Protein AF-A0AA51M4T5-F1 (afdb_monomer_lite)

Radius of gyration: 15.23 Å; chains: 1; bounding box: 33×18×49 Å

Structure (mmCIF, N/CA/C/O backbone):
data_AF-A0AA51M4T5-F1
#
_entry.id   AF-A0AA51M4T5-F1
#
loop_
_atom_site.group_PDB
_atom_site.id
_atom_site.type_symbol
_atom_site.label_atom_id
_atom_site.label_alt_id
_atom_site.label_comp_id
_atom_site.label_asym_id
_atom_site.label_entity_id
_atom_site.label_seq_id
_atom_site.pdbx_PDB_ins_code
_atom_site.Cartn_x
_atom_site.Cartn_y
_atom_site.Cartn_z
_atom_site.occupancy
_atom_site.B_iso_or_equiv
_atom_site.auth_seq_id
_atom_site.auth_comp_id
_atom_site.auth_asym_id
_atom_site.auth_atom_id
_atom_site.pdbx_PDB_model_num
ATOM 1 N N . MET A 1 1 ? 21.070 -4.742 42.279 1.00 54.31 1 MET A N 1
ATOM 2 C CA . MET A 1 1 ? 20.582 -5.219 40.969 1.00 54.31 1 MET A CA 1
ATOM 3 C C . MET A 1 1 ? 19.109 -5.598 41.094 1.00 54.31 1 MET A C 1
ATOM 5 O O . MET A 1 1 ? 18.808 -6.663 41.615 1.00 54.31 1 MET A O 1
ATOM 9 N N . ARG A 1 2 ? 18.189 -4.718 40.691 1.00 57.25 2 ARG A N 1
ATOM 10 C CA . ARG A 1 2 ? 16.801 -5.080 40.373 1.00 57.25 2 ARG A CA 1
ATOM 11 C C . ARG A 1 2 ? 16.477 -4.403 39.049 1.00 57.25 2 ARG A C 1
ATOM 13 O O . ARG A 1 2 ? 16.268 -3.200 38.991 1.00 57.25 2 ARG A O 1
ATOM 20 N N . MET A 1 3 ? 16.628 -5.204 38.002 1.00 70.50 3 MET A N 1
ATOM 21 C CA . MET A 1 3 ? 16.028 -5.012 36.686 1.00 70.50 3 MET A CA 1
ATOM 22 C C . MET A 1 3 ? 14.497 -5.046 36.828 1.00 70.50 3 MET A C 1
ATOM 24 O O . MET A 1 3 ? 14.039 -5.569 37.845 1.00 70.50 3 MET A O 1
ATOM 28 N N . MET A 1 4 ? 13.782 -4.584 35.787 1.00 64.25 4 MET A N 1
ATOM 29 C CA . MET A 1 4 ? 12.313 -4.525 35.571 1.00 64.25 4 MET A CA 1
ATOM 30 C C . MET A 1 4 ? 11.782 -3.082 35.672 1.00 64.25 4 MET A C 1
ATOM 32 O O . MET A 1 4 ? 11.971 -2.448 36.701 1.00 64.25 4 MET A O 1
ATOM 36 N N . ASN A 1 5 ? 11.096 -2.488 34.695 1.00 59.00 5 ASN A N 1
ATOM 37 C CA . ASN A 1 5 ? 10.468 -2.995 33.474 1.00 59.00 5 ASN A CA 1
ATOM 38 C C . ASN A 1 5 ? 10.246 -1.811 32.510 1.00 59.00 5 ASN A C 1
ATOM 40 O O . ASN A 1 5 ? 10.157 -0.661 32.947 1.00 59.00 5 ASN A O 1
ATOM 44 N N . GLU A 1 6 ? 10.177 -2.139 31.225 1.00 58.47 6 GLU A N 1
ATOM 45 C CA . GLU A 1 6 ? 9.981 -1.273 30.066 1.00 58.47 6 GLU A CA 1
ATOM 46 C C . GLU A 1 6 ? 8.940 -0.152 30.244 1.00 58.47 6 GLU A C 1
ATOM 48 O O . GLU A 1 6 ? 7.784 -0.376 30.604 1.00 58.47 6 GLU A O 1
ATOM 53 N N . GLY A 1 7 ? 9.367 1.074 29.927 1.00 52.62 7 GLY A N 1
ATOM 54 C CA . GLY A 1 7 ? 8.479 2.210 29.731 1.00 52.62 7 GLY A CA 1
ATOM 55 C C . GLY A 1 7 ? 7.646 1.998 28.472 1.00 52.62 7 GLY A C 1
ATOM 56 O O . GLY A 1 7 ? 8.165 2.060 27.360 1.00 52.62 7 GLY A O 1
ATOM 57 N N . ALA A 1 8 ? 6.360 1.732 28.675 1.00 60.81 8 ALA A N 1
ATOM 58 C CA . ALA A 1 8 ? 5.332 1.868 27.662 1.00 60.81 8 ALA A CA 1
ATOM 59 C C . ALA A 1 8 ? 5.266 3.337 27.215 1.00 60.81 8 ALA A C 1
ATOM 61 O O . ALA A 1 8 ? 4.951 4.210 28.025 1.00 60.81 8 ALA A O 1
ATOM 62 N N . ASP A 1 9 ? 5.562 3.591 25.941 1.00 49.16 9 ASP A N 1
ATOM 63 C CA . ASP A 1 9 ? 5.282 4.862 25.276 1.00 49.16 9 ASP A CA 1
ATOM 64 C C . ASP A 1 9 ? 4.213 4.650 24.198 1.00 49.16 9 ASP A C 1
ATOM 66 O O . ASP A 1 9 ? 4.121 3.597 23.566 1.00 49.16 9 ASP A O 1
ATOM 70 N N . MET A 1 10 ? 3.321 5.625 24.120 1.00 58.03 10 MET A N 1
ATOM 71 C CA . MET A 1 10 ? 1.910 5.501 23.783 1.00 58.03 10 MET A CA 1
ATOM 72 C C . MET A 1 10 ? 1.647 5.835 22.312 1.00 58.03 10 MET A C 1
ATOM 74 O O . MET A 1 10 ? 1.987 6.941 21.923 1.00 58.03 10 MET A O 1
ATOM 78 N N . THR A 1 11 ? 0.916 5.000 21.555 1.00 49.16 11 THR A N 1
ATOM 79 C CA . THR A 1 11 ? 0.024 5.468 20.464 1.00 49.16 11 THR A CA 1
ATOM 80 C C . THR A 1 11 ? -1.031 4.417 20.055 1.00 49.16 11 THR A C 1
ATOM 82 O O . THR A 1 11 ? -0.713 3.315 19.628 1.00 49.16 11 THR A O 1
ATOM 85 N N . ASP A 1 12 ? -2.304 4.820 20.176 1.00 54.38 12 ASP A N 1
ATOM 86 C CA . ASP A 1 12 ? -3.574 4.208 19.722 1.00 54.38 12 ASP A CA 1
ATOM 87 C C . ASP A 1 12 ? -4.007 2.849 20.341 1.00 54.38 12 ASP A C 1
ATOM 89 O O . ASP A 1 12 ? -3.576 1.779 19.903 1.00 54.38 12 ASP A O 1
ATOM 93 N N . PRO A 1 13 ? -4.921 2.847 21.335 1.00 54.09 13 PRO A N 1
ATOM 94 C CA . PRO A 1 13 ? -5.553 1.619 21.806 1.00 54.09 13 PRO A CA 1
ATOM 95 C C . PRO A 1 13 ? -6.476 1.027 20.716 1.00 54.09 13 PRO A C 1
ATOM 97 O O . PRO A 1 13 ? -7.328 1.715 20.167 1.00 54.09 13 PRO A O 1
ATOM 100 N N . GLU A 1 14 ? -6.307 -0.269 20.435 1.00 59.09 14 GLU A N 1
ATOM 101 C CA . GLU A 1 14 ? -7.190 -1.164 19.651 1.00 59.09 14 GLU A CA 1
ATOM 102 C C . GLU A 1 14 ? -7.127 -1.187 18.108 1.00 59.09 14 GLU A C 1
ATOM 104 O O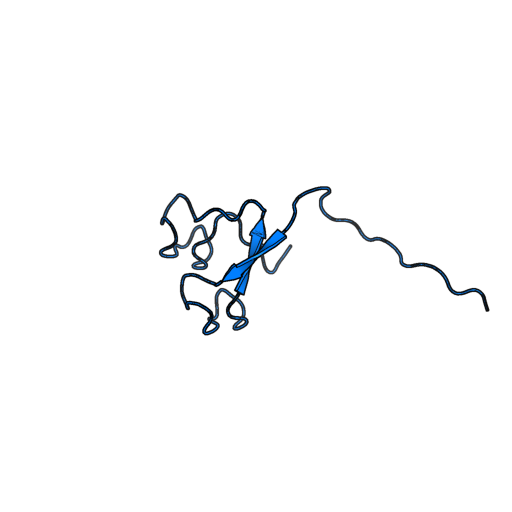 . GLU A 1 14 ? -7.743 -2.081 17.518 1.00 59.09 14 GLU A O 1
ATOM 109 N N . LYS A 1 15 ? -6.346 -0.353 17.403 1.00 62.56 15 LYS A N 1
ATOM 110 C CA . LYS A 1 15 ? -6.109 -0.611 15.962 1.00 62.56 15 LYS A CA 1
ATOM 111 C C . LYS A 1 15 ? -5.082 -1.725 15.777 1.00 62.56 15 LYS A C 1
ATOM 113 O O . LYS A 1 15 ? -3.876 -1.495 15.723 1.00 62.56 15 LYS A O 1
ATOM 118 N N . SER A 1 16 ? -5.572 -2.955 15.656 1.00 81.19 16 SER A N 1
ATOM 119 C CA . SER A 1 16 ? -4.759 -4.086 15.210 1.00 81.19 16 SER A CA 1
ATOM 120 C C . SER A 1 16 ? -4.269 -3.809 13.790 1.00 81.19 16 SER A C 1
ATOM 122 O O . SER A 1 16 ? -5.061 -3.594 12.877 1.00 81.19 16 SER A O 1
ATOM 124 N N . TYR A 1 17 ? -2.952 -3.763 13.607 1.00 84.88 17 TYR A N 1
ATOM 125 C CA . TYR A 1 17 ? -2.348 -3.708 12.283 1.00 84.88 17 TYR A CA 1
ATOM 126 C C . TYR A 1 17 ? -1.933 -5.109 11.875 1.00 84.88 17 TYR A C 1
ATOM 128 O O . TYR A 1 17 ? -1.250 -5.804 12.626 1.00 84.88 17 TYR A O 1
ATOM 136 N N . GLU A 1 18 ? -2.300 -5.504 10.667 1.00 88.75 18 GLU A N 1
ATOM 137 C CA . GLU A 1 18 ? -1.897 -6.779 10.105 1.00 88.75 18 GLU A CA 1
ATOM 138 C C . GLU A 1 18 ? -1.014 -6.565 8.873 1.00 88.75 18 GLU A C 1
ATOM 140 O O . GLU A 1 18 ? -1.244 -5.638 8.091 1.00 88.75 18 GLU A O 1
ATOM 145 N N . PRO A 1 19 ? -0.003 -7.421 8.656 1.00 89.94 19 PRO A N 1
ATOM 146 C CA . PRO A 1 19 ? 0.785 -7.382 7.438 1.00 89.94 19 PRO A CA 1
ATOM 147 C C . PRO A 1 19 ? -0.059 -7.851 6.250 1.00 89.94 19 PRO A C 1
ATOM 149 O O . PRO A 1 19 ? -0.709 -8.903 6.284 1.00 89.94 19 PRO A O 1
ATOM 152 N N . ALA A 1 20 ? -0.029 -7.071 5.180 1.00 91.50 20 ALA A N 1
ATOM 153 C CA . ALA A 1 20 ? -0.657 -7.368 3.907 1.00 91.50 20 ALA A CA 1
ATOM 154 C C . ALA A 1 20 ? 0.374 -7.249 2.780 1.00 91.50 20 ALA A C 1
ATOM 156 O O . ALA A 1 20 ? 1.206 -6.340 2.767 1.00 91.50 20 ALA A O 1
ATOM 157 N N . THR A 1 21 ? 0.339 -8.178 1.828 1.00 93.00 21 THR A N 1
ATOM 158 C CA . THR A 1 21 ? 1.213 -8.139 0.651 1.00 93.00 21 THR A CA 1
ATOM 159 C C . THR A 1 21 ? 0.918 -6.885 -0.160 1.00 93.00 21 THR A C 1
ATOM 161 O O . THR A 1 21 ? -0.242 -6.560 -0.400 1.00 93.00 21 THR A O 1
ATOM 164 N N . CYS A 1 22 ? 1.949 -6.149 -0.568 1.00 91.62 22 CYS A N 1
ATOM 165 C CA . CYS A 1 22 ? 1.759 -4.959 -1.386 1.00 91.62 22 CYS A CA 1
ATOM 166 C C . CYS A 1 22 ? 1.172 -5.357 -2.746 1.00 91.62 22 CYS A C 1
ATOM 168 O O . CYS A 1 22 ? 1.851 -6.020 -3.521 1.00 91.62 22 CYS A O 1
ATOM 170 N N . SER A 1 23 ? -0.052 -4.923 -3.059 1.00 89.50 23 SER A N 1
ATOM 171 C CA . SER A 1 23 ? -0.737 -5.314 -4.302 1.00 89.50 23 SER A CA 1
ATOM 172 C C . SER A 1 23 ? -0.068 -4.757 -5.559 1.00 89.50 23 SER A C 1
ATOM 174 O O . SER A 1 23 ? -0.261 -5.279 -6.646 1.00 89.50 23 SER A O 1
ATOM 176 N N . HIS A 1 24 ? 0.721 -3.690 -5.423 1.00 88.38 24 HIS A N 1
ATOM 177 C CA . HIS A 1 24 ? 1.389 -3.055 -6.556 1.00 88.38 24 HIS A CA 1
ATOM 178 C C . HIS A 1 24 ? 2.623 -3.817 -7.041 1.00 88.38 24 HIS A C 1
ATOM 180 O O . HIS A 1 24 ? 2.906 -3.820 -8.234 1.00 88.38 24 HIS A O 1
ATOM 186 N N . CYS A 1 25 ? 3.370 -4.436 -6.126 1.00 91.50 25 CYS A N 1
ATOM 187 C CA . CYS A 1 25 ? 4.551 -5.226 -6.473 1.00 91.50 25 CYS A CA 1
ATOM 188 C C . CYS A 1 25 ? 4.394 -6.716 -6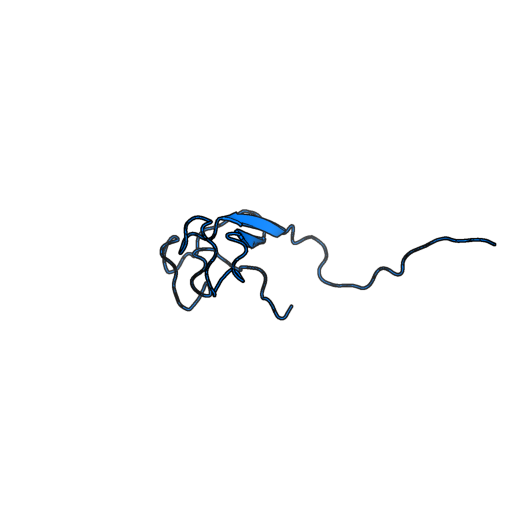.184 1.00 91.50 25 CYS A C 1
ATOM 190 O O . CYS A 1 25 ? 5.363 -7.443 -6.326 1.00 91.50 25 CYS A O 1
ATOM 192 N N . ASP A 1 26 ? 3.216 -7.148 -5.737 1.00 90.62 26 ASP A N 1
ATOM 193 C CA . ASP A 1 26 ? 2.899 -8.540 -5.408 1.00 90.62 26 ASP A CA 1
ATOM 194 C C . ASP A 1 26 ? 3.939 -9.212 -4.484 1.00 90.62 26 ASP A C 1
ATOM 196 O O . ASP A 1 26 ? 4.293 -10.375 -4.623 1.00 90.62 26 ASP A O 1
ATOM 200 N N . GLY A 1 27 ? 4.494 -8.451 -3.533 1.00 91.31 27 GLY A N 1
ATOM 201 C CA . GLY A 1 27 ? 5.514 -8.967 -2.613 1.00 91.31 27 GLY A CA 1
ATOM 202 C C . GLY A 1 27 ? 6.968 -8.823 -3.070 1.00 91.31 27 GLY A C 1
ATOM 203 O O . GLY A 1 27 ? 7.857 -8.998 -2.244 1.00 91.31 27 GLY A O 1
ATOM 204 N N . GLU A 1 28 ? 7.239 -8.386 -4.303 1.00 92.31 28 GLU A N 1
ATOM 205 C CA . GLU A 1 28 ? 8.611 -8.213 -4.828 1.00 92.31 28 GLU A CA 1
ATOM 206 C C . GLU A 1 28 ? 9.403 -7.094 -4.121 1.00 92.31 28 GLU A C 1
ATOM 208 O O . GLU A 1 28 ? 10.627 -7.031 -4.173 1.00 92.31 28 GLU A O 1
ATOM 213 N N . GLY A 1 29 ? 8.700 -6.179 -3.448 1.00 90.31 29 GLY A N 1
ATOM 214 C CA . GLY A 1 29 ? 9.295 -5.027 -2.770 1.00 90.31 29 GLY A CA 1
ATOM 215 C C . GLY A 1 29 ? 9.509 -3.806 -3.673 1.00 90.31 29 GLY A C 1
ATOM 216 O O . GLY A 1 29 ? 10.498 -3.683 -4.385 1.00 90.31 29 GLY A O 1
ATOM 217 N N . CYS A 1 30 ? 8.623 -2.814 -3.558 1.00 90.81 30 CYS A N 1
ATOM 218 C CA . CYS A 1 30 ? 8.721 -1.532 -4.264 1.00 90.81 30 CYS A CA 1
ATOM 219 C C . CYS A 1 30 ? 9.012 -0.354 -3.321 1.00 90.81 30 CYS A C 1
ATOM 221 O O . CYS A 1 30 ? 8.989 -0.472 -2.097 1.00 90.81 30 CYS A O 1
ATOM 223 N N . LEU A 1 31 ? 9.241 0.830 -3.891 1.00 88.94 31 LEU A N 1
ATOM 224 C CA . LEU A 1 31 ? 9.484 2.071 -3.141 1.00 88.94 31 LEU A CA 1
ATOM 225 C C . LEU A 1 31 ? 8.325 2.418 -2.179 1.00 88.94 31 LEU A C 1
ATOM 227 O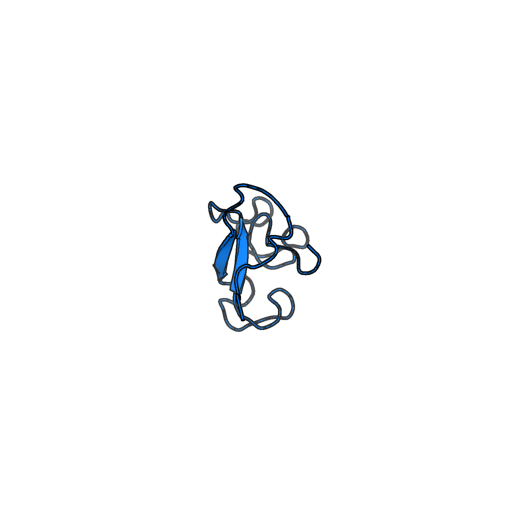 O . LEU A 1 31 ? 8.551 2.939 -1.080 1.00 88.94 31 LEU A O 1
ATOM 231 N N . TYR A 1 32 ? 7.090 2.070 -2.554 1.00 86.25 32 TYR A N 1
ATOM 232 C CA . TYR A 1 32 ? 5.889 2.346 -1.763 1.00 86.25 32 TYR A CA 1
ATOM 233 C C . TYR A 1 32 ? 5.841 1.517 -0.478 1.00 86.25 32 TYR A C 1
ATOM 235 O O . TYR A 1 32 ? 5.630 2.072 0.599 1.00 86.25 32 TYR A O 1
ATOM 243 N N . CYS A 1 33 ? 6.175 0.228 -0.552 1.00 88.62 33 CYS A N 1
ATOM 244 C CA . CYS A 1 33 ? 6.268 -0.650 0.613 1.00 88.62 33 CYS A CA 1
ATOM 245 C C . CYS A 1 33 ? 7.668 -0.670 1.261 1.00 88.62 33 CYS A C 1
ATOM 247 O O . CYS A 1 33 ? 7.995 -1.619 1.953 1.00 88.62 33 CYS A O 1
ATOM 249 N N . ASN A 1 34 ? 8.544 0.315 1.027 1.00 87.00 34 ASN A N 1
ATOM 250 C CA . ASN A 1 34 ? 9.929 0.308 1.550 1.00 87.00 34 ASN A CA 1
ATOM 251 C C . ASN A 1 34 ? 10.777 -0.906 1.130 1.00 87.00 34 ASN A C 1
ATOM 253 O O . ASN A 1 34 ? 11.670 -1.316 1.865 1.00 87.00 34 ASN A O 1
ATOM 257 N N . LYS A 1 35 ? 10.514 -1.492 -0.039 1.00 90.38 35 LYS A N 1
ATOM 258 C CA . LYS A 1 35 ? 11.205 -2.691 -0.538 1.00 90.38 35 LYS A CA 1
ATOM 259 C C . LYS A 1 35 ? 11.065 -3.923 0.370 1.00 90.38 35 LYS A C 1
ATOM 261 O O . LYS A 1 35 ? 11.837 -4.860 0.237 1.00 90.38 35 LYS A O 1
ATOM 266 N N . THR A 1 36 ? 10.083 -3.944 1.272 1.00 90.88 36 THR A N 1
ATOM 267 C CA . THR A 1 36 ? 9.807 -5.111 2.130 1.00 90.88 36 THR A CA 1
ATOM 268 C C . THR A 1 36 ? 8.904 -6.145 1.453 1.00 90.88 36 THR A C 1
ATOM 270 O O . THR A 1 36 ? 8.835 -7.277 1.907 1.00 90.88 36 THR A O 1
ATOM 273 N N . GLY A 1 37 ? 8.157 -5.741 0.419 1.00 91.31 37 GLY A N 1
ATOM 274 C CA . GLY A 1 37 ? 7.101 -6.542 -0.212 1.00 91.31 37 GLY A CA 1
ATOM 275 C C . GLY A 1 37 ? 5.752 -6.488 0.514 1.00 91.31 37 GLY A C 1
ATOM 276 O O . GLY A 1 37 ? 4.722 -6.840 -0.057 1.00 91.31 37 GLY A O 1
ATOM 277 N N . THR A 1 38 ? 5.715 -5.979 1.745 1.00 91.19 38 THR A N 1
ATOM 278 C CA . THR A 1 38 ? 4.523 -5.997 2.602 1.00 91.19 38 THR A CA 1
ATOM 279 C C . THR A 1 38 ? 4.263 -4.640 3.240 1.00 91.19 38 THR A C 1
ATOM 281 O O . THR A 1 38 ? 5.190 -3.920 3.611 1.00 91.19 38 THR A O 1
ATOM 284 N N . VAL A 1 39 ? 2.995 -4.304 3.436 1.00 90.25 39 VAL A N 1
ATOM 285 C CA . VAL A 1 39 ? 2.553 -3.098 4.137 1.00 90.25 39 VAL A CA 1
ATOM 286 C C . VAL A 1 39 ? 1.727 -3.485 5.354 1.00 90.25 39 VAL A C 1
ATOM 288 O O . VAL A 1 39 ? 0.990 -4.465 5.328 1.00 90.25 39 VAL A O 1
ATOM 291 N N . LEU A 1 40 ? 1.866 -2.733 6.439 1.00 89.62 40 LEU A N 1
ATOM 292 C CA . LEU A 1 40 ? 0.992 -2.886 7.597 1.00 89.62 40 LEU A CA 1
ATOM 293 C C . LEU A 1 40 ? -0.299 -2.130 7.311 1.00 89.62 40 LEU A C 1
ATOM 295 O O . LEU A 1 40 ? -0.241 -0.987 6.871 1.00 89.62 40 LEU A O 1
ATOM 299 N N . VAL A 1 41 ? -1.449 -2.749 7.540 1.00 89.81 41 VAL A N 1
ATOM 300 C CA . VAL A 1 41 ? -2.768 -2.148 7.292 1.00 89.81 41 VAL A CA 1
ATOM 301 C C . VAL A 1 41 ? -3.640 -2.354 8.516 1.00 89.81 41 VAL A C 1
ATOM 303 O O . VAL A 1 41 ? -3.461 -3.336 9.235 1.00 89.81 41 VAL A O 1
ATOM 306 N N . THR A 1 42 ? -4.555 -1.429 8.787 1.00 87.44 42 THR A N 1
ATOM 307 C CA . THR A 1 42 ? -5.506 -1.606 9.889 1.00 87.44 42 THR A CA 1
ATOM 308 C C . THR A 1 42 ? -6.404 -2.813 9.609 1.00 87.44 42 THR A C 1
ATOM 310 O O . THR A 1 42 ? -6.878 -2.988 8.488 1.00 87.44 42 THR A O 1
ATOM 313 N N . ALA A 1 43 ? -6.638 -3.649 10.616 1.00 82.62 43 ALA A N 1
ATOM 314 C CA . ALA A 1 43 ? -7.594 -4.739 10.545 1.00 82.62 43 ALA A CA 1
ATOM 315 C C . ALA A 1 43 ? -9.038 -4.196 10.592 1.00 82.62 43 ALA A C 1
ATOM 317 O O . ALA A 1 43 ? -9.317 -3.252 11.336 1.00 82.62 43 ALA A O 1
ATOM 318 N N . PRO A 1 44 ? -9.986 -4.804 9.861 1.00 86.12 44 PRO A N 1
ATOM 319 C CA . PRO A 1 44 ? -9.788 -5.898 8.911 1.00 86.12 44 PRO A CA 1
ATOM 320 C C . PRO A 1 44 ? -9.071 -5.426 7.638 1.00 86.12 44 PRO A C 1
ATOM 322 O O . PRO A 1 44 ? -9.290 -4.305 7.192 1.00 86.12 44 PRO A O 1
ATOM 325 N N . LYS A 1 45 ? -8.256 -6.298 7.021 1.00 87.25 45 LYS A N 1
ATOM 326 C CA . LYS A 1 45 ? -7.545 -5.986 5.767 1.00 87.25 45 LYS A CA 1
ATOM 327 C C . LYS A 1 45 ? -8.539 -5.669 4.651 1.00 87.25 45 LYS A C 1
ATOM 329 O O . LYS A 1 45 ? -9.076 -6.569 4.003 1.00 87.25 45 LYS A O 1
ATOM 334 N N . THR A 1 46 ? -8.761 -4.390 4.399 1.00 90.81 46 THR A N 1
ATOM 335 C CA . THR A 1 46 ? -9.653 -3.911 3.345 1.00 90.81 46 THR A CA 1
ATOM 336 C C . THR A 1 46 ? -8.843 -3.341 2.192 1.00 90.81 46 THR A C 1
ATOM 338 O O . THR A 1 46 ? -7.858 -2.620 2.367 1.00 90.81 46 THR A O 1
ATOM 341 N N . LYS A 1 47 ? -9.251 -3.681 0.967 1.00 91.94 47 LYS A N 1
ATOM 342 C CA . LYS A 1 47 ? -8.686 -3.056 -0.230 1.00 91.94 47 LYS A CA 1
ATOM 343 C C . LYS A 1 47 ? -9.104 -1.592 -0.281 1.00 91.94 47 LYS A C 1
ATOM 345 O O . LYS A 1 47 ? -10.168 -1.228 0.216 1.00 91.94 47 LYS A O 1
ATOM 350 N N . CYS A 1 48 ? -8.284 -0.768 -0.924 1.00 92.06 48 CYS A N 1
ATOM 351 C CA . CYS A 1 48 ? -8.611 0.637 -1.114 1.00 92.06 48 CYS A CA 1
ATOM 352 C C . CYS A 1 48 ? -9.967 0.770 -1.838 1.00 92.06 48 CYS A C 1
ATOM 354 O O . CYS A 1 48 ? -10.086 0.281 -2.961 1.00 92.06 48 CYS A O 1
ATOM 356 N N . PRO A 1 49 ? -10.966 1.463 -1.267 1.00 89.88 49 PRO A N 1
ATOM 357 C CA . PRO A 1 49 ? -12.296 1.571 -1.873 1.00 89.88 49 PRO A CA 1
ATOM 358 C C . PRO A 1 49 ? -12.307 2.401 -3.164 1.00 89.88 49 PRO A C 1
ATOM 360 O O . PRO A 1 49 ? -13.266 2.350 -3.920 1.00 89.88 49 PRO A O 1
ATOM 363 N N . GLN A 1 50 ? -11.249 3.179 -3.417 1.00 89.75 50 GLN A N 1
ATOM 364 C CA . GLN A 1 50 ? -11.139 4.042 -4.598 1.00 89.75 50 GLN A CA 1
ATOM 365 C C . GLN A 1 50 ? -10.559 3.323 -5.818 1.00 89.75 50 GLN A C 1
ATOM 367 O O . GLN A 1 50 ? -10.845 3.701 -6.946 1.00 89.75 50 GLN A O 1
ATOM 372 N N . CYS A 1 51 ? -9.691 2.333 -5.601 1.00 91.00 51 CYS A N 1
ATOM 373 C CA . CYS A 1 51 ? -8.996 1.632 -6.686 1.00 91.00 51 CYS A CA 1
ATOM 374 C C . CYS A 1 51 ? -9.106 0.110 -6.603 1.00 91.00 51 CYS A C 1
ATOM 376 O O . CYS A 1 51 ? -8.447 -0.584 -7.368 1.00 91.00 51 CYS A O 1
ATOM 378 N N . GLU A 1 52 ? -9.863 -0.410 -5.638 1.00 89.81 52 GLU A N 1
ATOM 379 C CA . GLU A 1 52 ? -10.142 -1.836 -5.435 1.00 89.81 52 GLU A CA 1
ATOM 380 C C . GLU A 1 52 ? -8.891 -2.733 -5.391 1.00 89.81 52 GLU A C 1
ATOM 382 O O . GLU A 1 52 ? -8.930 -3.921 -5.716 1.00 89.81 52 GLU A O 1
ATOM 387 N N . GLY A 1 53 ? -7.758 -2.179 -4.949 1.00 87.75 53 GLY A N 1
ATOM 388 C CA . GLY A 1 53 ? -6.486 -2.898 -4.855 1.00 87.75 53 GLY A CA 1
ATOM 389 C C . GLY A 1 53 ? -5.513 -2.698 -6.014 1.00 87.75 53 GLY A C 1
ATOM 390 O O . GLY A 1 53 ? -4.401 -3.204 -5.914 1.00 87.75 53 GLY A O 1
ATOM 391 N N . ILE A 1 54 ? -5.870 -1.938 -7.055 1.00 86.94 54 ILE A N 1
ATOM 392 C CA . ILE A 1 54 ? -4.977 -1.639 -8.194 1.00 86.94 54 ILE A CA 1
ATOM 393 C C . ILE A 1 54 ? -3.774 -0.779 -7.759 1.00 86.94 54 IL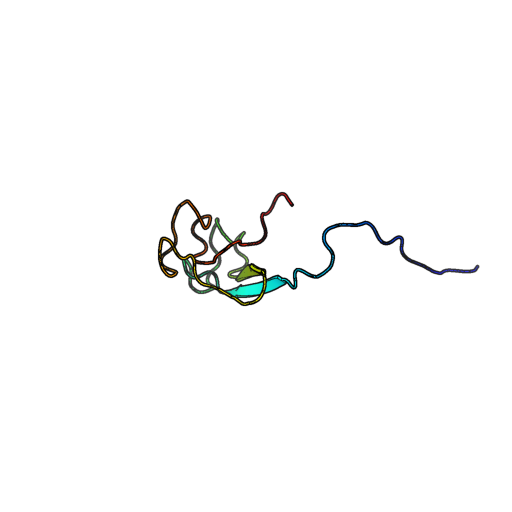E A C 1
ATOM 395 O O . ILE A 1 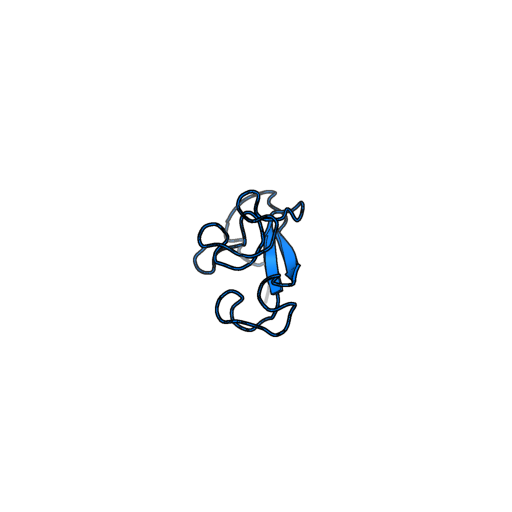54 ? -2.672 -0.917 -8.284 1.00 86.94 54 ILE A O 1
ATOM 399 N N . GLY A 1 55 ? -3.976 0.092 -6.767 1.00 87.62 55 GLY A N 1
ATOM 400 C CA . GLY A 1 55 ? -2.986 1.063 -6.309 1.00 87.62 55 GLY A CA 1
ATOM 401 C C . GLY A 1 55 ? -3.231 2.448 -6.911 1.00 87.62 55 GLY A C 1
ATOM 402 O O . GLY A 1 55 ? -3.139 2.654 -8.115 1.00 87.62 55 GLY A O 1
ATOM 403 N N . CYS A 1 56 ? -3.528 3.425 -6.056 1.00 89.44 56 CYS A N 1
ATOM 404 C CA . CYS A 1 56 ? -3.718 4.826 -6.421 1.00 89.44 56 CYS A CA 1
ATOM 405 C C . CYS A 1 56 ? -3.021 5.759 -5.424 1.00 89.44 56 CYS A C 1
ATOM 407 O O . CYS A 1 56 ? -2.536 5.328 -4.374 1.00 89.44 56 CYS A O 1
ATOM 409 N N . ILE A 1 57 ? -3.017 7.059 -5.727 1.00 87.06 57 ILE A N 1
ATOM 410 C CA . ILE A 1 57 ? -2.417 8.087 -4.865 1.00 87.06 57 ILE A CA 1
ATOM 411 C C . ILE A 1 57 ? -3.005 8.092 -3.443 1.00 87.06 57 ILE A C 1
ATOM 413 O O . ILE A 1 57 ? -2.279 8.359 -2.492 1.00 87.06 57 ILE A O 1
ATOM 417 N N . TYR A 1 58 ? -4.282 7.729 -3.279 1.00 85.56 58 TYR A N 1
ATOM 418 C CA . TYR A 1 58 ? -4.968 7.747 -1.982 1.00 85.56 58 TYR A CA 1
ATOM 419 C C . TYR A 1 58 ? -4.519 6.623 -1.046 1.00 85.56 58 TYR A C 1
ATOM 421 O O . TYR A 1 58 ? -4.448 6.825 0.160 1.00 85.56 58 TYR A O 1
ATOM 429 N N . CYS A 1 59 ? -4.167 5.453 -1.585 1.00 88.44 59 CYS A N 1
ATOM 430 C CA . CYS A 1 59 ? -3.598 4.351 -0.804 1.00 88.44 59 CYS A CA 1
ATOM 431 C C . CYS A 1 59 ? -2.061 4.339 -0.815 1.00 88.44 59 CYS A C 1
ATOM 433 O O . CYS A 1 59 ? -1.452 3.311 -0.509 1.00 88.44 59 CYS A O 1
ATOM 435 N N . GLY A 1 60 ? -1.415 5.418 -1.276 1.00 86.88 60 GLY A N 1
ATOM 436 C CA . GLY A 1 60 ? 0.041 5.474 -1.437 1.00 86.88 60 GLY A CA 1
ATOM 437 C C . GLY A 1 60 ? 0.588 4.400 -2.383 1.00 86.88 60 GLY A C 1
ATOM 438 O O . GLY A 1 60 ? 1.670 3.877 -2.141 1.00 86.88 60 GLY A O 1
ATOM 439 N N . PHE A 1 61 ? -0.187 4.028 -3.410 1.00 89.25 61 PHE A N 1
ATOM 440 C CA . PHE A 1 61 ? 0.099 2.943 -4.361 1.00 89.25 61 PHE A CA 1
ATOM 441 C C . PHE A 1 61 ? 0.275 1.553 -3.734 1.00 89.25 61 PHE A C 1
ATOM 443 O O . PHE A 1 61 ? 0.783 0.647 -4.375 1.00 89.25 61 PHE A O 1
ATOM 450 N N . THR A 1 62 ? -0.167 1.338 -2.497 1.00 89.62 62 THR A N 1
ATOM 451 C CA . THR A 1 62 ? -0.048 0.021 -1.849 1.00 89.62 62 THR A CA 1
ATOM 452 C C . THR A 1 62 ? -1.197 -0.930 -2.197 1.00 89.62 62 THR A C 1
ATOM 454 O O . THR A 1 62 ? -1.031 -2.143 -2.084 1.00 89.62 62 THR A O 1
ATOM 457 N N . GLY A 1 63 ? -2.345 -0.382 -2.620 1.00 91.62 63 GLY A N 1
ATOM 458 C CA . GLY A 1 63 ? -3.588 -1.110 -2.899 1.00 91.62 63 GLY A CA 1
ATOM 459 C C . GLY A 1 63 ? -4.506 -1.290 -1.682 1.00 91.62 63 GLY A C 1
ATOM 460 O O . GLY A 1 63 ? -5.638 -1.751 -1.833 1.00 91.62 63 GLY A O 1
ATOM 461 N N . TRP A 1 64 ? -4.074 -0.890 -0.488 1.00 91.94 64 TRP A N 1
ATOM 462 C CA . TRP A 1 64 ? -4.804 -1.138 0.758 1.00 91.94 64 TRP A CA 1
ATOM 463 C C . TRP A 1 64 ? -5.454 0.119 1.330 1.00 91.94 64 TRP A C 1
ATOM 465 O O . TRP A 1 64 ? -4.982 1.231 1.098 1.00 91.94 64 TRP A O 1
ATOM 475 N N . ASP A 1 65 ? -6.555 -0.049 2.059 1.00 89.38 65 ASP A N 1
ATOM 476 C CA . ASP A 1 65 ? -7.159 1.043 2.817 1.00 89.38 65 ASP A CA 1
ATOM 477 C C . ASP A 1 65 ? -6.340 1.307 4.085 1.00 89.38 65 ASP A C 1
ATOM 479 O O . ASP A 1 65 ? -5.942 0.374 4.782 1.00 89.38 65 ASP A O 1
ATOM 483 N N . LYS A 1 66 ? -6.060 2.585 4.361 1.00 83.12 66 LYS A N 1
ATOM 484 C CA . LYS A 1 66 ? -5.313 3.038 5.550 1.00 83.12 66 LYS A CA 1
ATOM 485 C C . LYS A 1 66 ? -4.042 2.211 5.848 1.00 83.12 66 LYS A C 1
ATOM 487 O O . LYS A 1 66 ? -3.905 1.655 6.942 1.00 83.12 66 LYS A O 1
ATOM 492 N N . PRO A 1 67 ? -3.086 2.116 4.904 1.00 86.38 67 PRO A N 1
ATOM 493 C CA . PRO A 1 67 ? -1.791 1.530 5.213 1.00 86.38 67 PRO A CA 1
ATOM 494 C C . PRO A 1 67 ? -1.099 2.373 6.291 1.00 86.38 67 PRO A C 1
ATOM 496 O O . PRO A 1 67 ? -1.148 3.605 6.244 1.00 86.38 67 PRO A O 1
ATOM 499 N N . LYS A 1 68 ? -0.442 1.716 7.250 1.00 82.75 68 LYS A N 1
ATOM 500 C CA . LYS A 1 68 ? 0.353 2.376 8.285 1.00 82.75 68 LYS A CA 1
ATOM 501 C C . LYS A 1 68 ? 1.400 3.249 7.601 1.00 82.75 68 LYS A C 1
ATOM 503 O O . LYS A 1 68 ? 2.250 2.757 6.850 1.00 82.75 68 LYS A O 1
ATOM 508 N N . GLY A 1 69 ? 1.297 4.553 7.835 1.00 70.50 69 GLY A N 1
ATOM 509 C CA . GLY A 1 69 ? 2.226 5.532 7.300 1.00 70.50 69 GLY A CA 1
ATOM 510 C C . GLY A 1 69 ? 3.632 5.301 7.845 1.00 70.50 69 GLY A C 1
ATOM 511 O O . GLY A 1 69 ? 3.817 4.838 8.965 1.00 70.50 69 GLY A O 1
ATOM 512 N N . LYS A 1 70 ? 4.644 5.655 7.050 1.00 61.41 70 LYS A N 1
ATOM 513 C CA . LYS A 1 70 ? 6.056 5.627 7.474 1.00 61.41 70 LYS A CA 1
ATOM 514 C C . LYS A 1 70 ? 6.392 6.720 8.505 1.00 61.41 70 LYS A C 1
ATOM 516 O O . LYS A 1 70 ? 7.506 6.736 9.009 1.00 61.41 70 LYS A O 1
ATOM 521 N N . TYR A 1 71 ? 5.458 7.642 8.736 1.00 55.81 71 TYR A N 1
ATOM 522 C CA . TYR A 1 71 ? 5.607 8.849 9.551 1.00 55.81 71 TYR A CA 1
ATOM 523 C C . TYR A 1 71 ? 4.546 8.931 10.661 1.00 55.81 71 TYR A C 1
ATOM 525 O O . TYR A 1 71 ? 4.204 10.034 11.077 1.00 55.81 71 TYR A O 1
ATOM 533 N N . ASP A 1 72 ? 3.983 7.785 11.055 1.00 50.38 72 ASP A N 1
ATOM 534 C CA . ASP A 1 72 ? 3.215 7.665 12.301 1.00 50.38 72 ASP A CA 1
ATOM 535 C C . ASP A 1 72 ? 4.177 7.570 13.493 1.00 50.38 72 ASP A C 1
ATOM 537 O O . ASP A 1 72 ? 5.204 6.860 13.341 1.00 50.38 72 ASP A O 1
#

Foldseek 3Di:
DDDDDDDDDDDDPPFDWDKDFQLQCRQCADPQCNGRRIFTATPPWAFDPVCCQCADVQVSGRRTDHTPDPVD

Sequence (72 aa):
MRMMNEGADMTDPEKSYEPATCSHCDGEGCLYCNKTGTVLVTAPKTKCPQCEGIGCIYCGFTGWDKPKGKYD

pLDDT: mean 80.75, std 14.16, range [4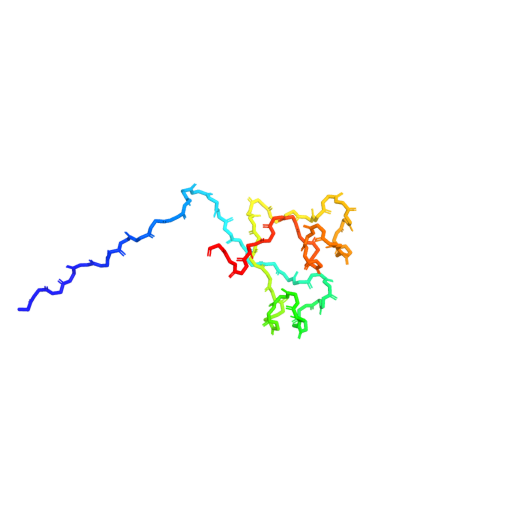9.16, 93.0]

Secondary structure (DSSP, 8-state):
------------SS--EEEEE-TTTTTS--TTTTTSSEEEEESS--B-TTTTTS--GGGTTSSBSSBPPTT-